Protein AF-A0A7V0TZH0-F1 (afdb_monomer_lite)

Sequence (141 aa):
MLHSNPIIKQTGILLSPDNSRVVLRRFSPHPEKRITSIINRVHTLPEDKVKINLDLLLSRFSERHLDLEKKLLDIFESIQVHYDTDYELSISRKLLIGAYFSNEYAFESAALFNPSIVPHPDQSNLPPDSLRFIMSLRAIG

pLDDT: mean 88.51, std 10.44, range [42.47, 98.0]

Radius of gyration: 24.55 Å; chains: 1; bounding box: 66×35×60 Å

Structure (mmCIF, N/CA/C/O backbone):
data_AF-A0A7V0TZH0-F1
#
_entry.id   AF-A0A7V0TZH0-F1
#
loop_
_atom_site.group_PDB
_atom_site.id
_atom_site.type_symbol
_atom_site.label_atom_id
_atom_site.label_alt_id
_atom_site.label_comp_id
_atom_site.label_asym_id
_atom_site.label_entity_id
_atom_site.label_seq_id
_atom_site.pdbx_PDB_ins_code
_atom_site.Cartn_x
_atom_site.Cartn_y
_atom_site.Cartn_z
_atom_site.occupancy
_atom_site.B_iso_or_equiv
_atom_site.auth_seq_id
_atom_site.auth_comp_id
_atom_site.auth_asym_id
_atom_site.auth_atom_id
_atom_site.pdbx_PDB_model_num
ATOM 1 N N . MET A 1 1 ? -42.440 -22.442 34.759 1.00 42.47 1 MET A N 1
ATOM 2 C CA . MET A 1 1 ? -41.363 -22.619 33.765 1.00 42.47 1 MET A CA 1
ATOM 3 C C . MET A 1 1 ? -40.602 -21.309 33.681 1.00 42.47 1 MET A C 1
ATOM 5 O O . MET A 1 1 ? -41.183 -20.322 33.255 1.00 42.47 1 MET A O 1
ATOM 9 N N . LEU A 1 2 ? -39.374 -21.259 34.196 1.00 44.78 2 LEU A N 1
ATOM 10 C CA . LEU A 1 2 ? -38.528 -20.066 34.120 1.00 44.78 2 LEU A CA 1
ATOM 11 C C . LEU A 1 2 ? -37.897 -20.037 32.726 1.00 44.78 2 LEU A C 1
ATOM 13 O O . LEU A 1 2 ? -37.028 -20.851 32.427 1.00 44.78 2 LEU A O 1
ATOM 17 N N . HIS A 1 3 ? -38.367 -19.143 31.858 1.00 53.56 3 HIS A N 1
ATOM 18 C CA . HIS A 1 3 ? -37.627 -18.797 30.651 1.00 53.56 3 HIS A CA 1
ATOM 19 C C . HIS A 1 3 ? -36.434 -17.945 31.078 1.00 53.56 3 HIS A C 1
ATOM 21 O O . HIS A 1 3 ? -36.575 -16.766 31.394 1.00 53.56 3 HIS A O 1
ATOM 27 N N . SER A 1 4 ? -35.266 -18.573 31.162 1.00 62.75 4 SER A N 1
ATOM 28 C CA . SER A 1 4 ? -34.000 -17.896 31.410 1.00 62.75 4 SER A CA 1
ATOM 29 C C . SER A 1 4 ? -33.735 -16.944 30.244 1.00 62.75 4 SER A C 1
ATOM 31 O O . SER A 1 4 ? -33.380 -17.388 29.152 1.00 62.75 4 SER A O 1
ATOM 33 N N . ASN A 1 5 ? -33.936 -15.640 30.450 1.00 63.09 5 ASN A N 1
ATOM 34 C CA . ASN A 1 5 ? -33.457 -14.643 29.499 1.00 63.09 5 ASN A CA 1
ATOM 35 C C . ASN A 1 5 ? -31.942 -14.833 29.328 1.00 63.09 5 ASN A C 1
ATOM 37 O O . ASN A 1 5 ? -31.241 -14.999 30.332 1.00 63.09 5 ASN A O 1
ATOM 41 N N . PRO A 1 6 ? -31.417 -14.843 28.092 1.00 64.25 6 PRO A N 1
ATOM 42 C CA . PRO A 1 6 ? -29.992 -15.025 27.887 1.00 64.25 6 PRO A CA 1
ATOM 43 C C . PRO A 1 6 ? -29.238 -13.857 28.533 1.00 64.25 6 PRO A C 1
ATOM 45 O O . PRO A 1 6 ? -29.469 -12.696 28.205 1.00 64.25 6 PRO A O 1
ATOM 48 N N . ILE A 1 7 ? -28.328 -14.181 29.456 1.00 83.69 7 ILE A N 1
ATOM 49 C CA . ILE A 1 7 ? -27.467 -13.221 30.174 1.00 83.69 7 ILE A CA 1
ATOM 50 C C . ILE A 1 7 ? -26.509 -12.505 29.198 1.00 83.69 7 ILE A C 1
ATOM 52 O O . ILE A 1 7 ? -25.973 -11.443 29.499 1.00 83.69 7 ILE A O 1
ATOM 56 N N . ILE A 1 8 ? -26.318 -13.066 28.000 1.00 88.31 8 ILE A N 1
ATOM 57 C CA . ILE A 1 8 ? -25.450 -12.542 26.947 1.00 88.31 8 ILE A CA 1
ATOM 58 C C . ILE A 1 8 ? -26.265 -12.405 25.660 1.00 88.31 8 ILE A C 1
ATOM 60 O O . ILE A 1 8 ? -26.860 -13.374 25.189 1.00 88.31 8 ILE A O 1
ATOM 64 N N . LYS A 1 9 ? -26.247 -11.213 25.057 1.00 89.25 9 LYS A N 1
ATOM 65 C CA . LYS A 1 9 ? -26.812 -10.952 23.728 1.00 89.25 9 LYS A CA 1
ATOM 66 C C . LYS A 1 9 ? -25.678 -10.728 22.732 1.00 89.25 9 LYS A C 1
ATOM 68 O O . LYS A 1 9 ? -24.876 -9.814 22.906 1.00 89.25 9 LYS A O 1
ATOM 73 N N . GLN A 1 10 ? -25.625 -11.535 21.674 1.00 89.44 10 GLN A N 1
ATOM 74 C CA . GLN A 1 10 ? -24.676 -11.316 20.584 1.00 89.44 10 GLN A CA 1
ATOM 75 C C . GLN A 1 10 ? -25.022 -10.009 19.857 1.00 89.44 10 GLN A C 1
ATOM 77 O O . GLN A 1 10 ? -26.171 -9.783 19.480 1.00 89.44 10 GLN A O 1
ATOM 82 N N . THR A 1 11 ? -24.029 -9.141 19.664 1.00 91.06 11 THR A N 1
ATOM 83 C CA . THR A 1 11 ? -24.217 -7.830 19.019 1.00 91.06 11 THR A CA 1
ATOM 84 C C . THR A 1 11 ? -24.363 -7.924 17.500 1.00 91.06 11 THR A C 1
ATOM 86 O O . THR A 1 11 ? -24.815 -6.970 16.878 1.00 91.06 11 THR A O 1
ATOM 89 N N . GLY A 1 12 ? -23.959 -9.048 16.896 1.00 93.06 12 GLY A N 1
ATOM 90 C CA . GLY A 1 12 ? -23.871 -9.220 15.442 1.00 93.06 12 GLY A CA 1
ATOM 91 C C . GLY A 1 12 ? -22.670 -8.514 14.803 1.00 93.06 12 GLY A C 1
ATOM 92 O O . GLY A 1 12 ? -22.461 -8.645 13.602 1.00 93.06 12 GLY A O 1
ATOM 93 N N . ILE A 1 13 ? -21.862 -7.795 15.588 1.00 91.06 13 ILE A N 1
ATOM 94 C CA . ILE A 1 13 ? -20.656 -7.127 15.097 1.00 91.06 13 ILE A CA 1
ATOM 95 C C . ILE A 1 13 ? -19.586 -8.188 14.844 1.00 91.06 13 ILE A C 1
ATOM 97 O O . ILE A 1 13 ? -19.171 -8.892 15.766 1.00 91.06 13 ILE A O 1
ATOM 101 N N . LEU A 1 14 ? -19.131 -8.274 13.596 1.00 89.25 14 LEU A N 1
ATOM 102 C CA . LEU A 1 14 ? -17.996 -9.092 13.194 1.00 89.25 14 LEU A CA 1
ATOM 103 C C . LEU A 1 14 ? -16.803 -8.176 12.923 1.00 89.25 14 LEU A C 1
ATOM 105 O O . LEU A 1 14 ? -16.876 -7.291 12.075 1.00 89.25 14 LEU A O 1
ATOM 109 N N . LEU A 1 15 ? -15.711 -8.397 13.650 1.00 88.12 15 LEU A N 1
ATOM 110 C CA . LEU A 1 15 ? -14.427 -7.762 13.373 1.00 88.12 15 LEU A CA 1
ATOM 111 C C . LEU A 1 15 ? -13.592 -8.764 12.584 1.00 88.12 15 LEU A C 1
ATOM 113 O O . LEU A 1 15 ? -13.201 -9.803 13.117 1.00 88.12 15 LEU A O 1
ATOM 117 N N . SER A 1 16 ? -13.380 -8.477 11.305 1.00 87.56 16 SER A N 1
ATOM 118 C CA . SER A 1 16 ? -12.616 -9.321 10.392 1.00 87.56 16 SER A CA 1
ATOM 119 C C . SER A 1 16 ? -11.380 -8.581 9.902 1.00 87.56 16 SER A C 1
ATOM 121 O O . SER A 1 16 ? -11.455 -7.363 9.747 1.00 87.56 16 SER A O 1
ATOM 123 N N . PRO A 1 17 ? -10.295 -9.306 9.595 1.00 84.44 17 PRO A N 1
ATOM 124 C CA . PRO A 1 17 ? -9.130 -8.711 8.969 1.00 84.44 17 PRO A CA 1
ATOM 125 C C . PRO A 1 17 ? -9.491 -7.988 7.671 1.00 84.44 17 PRO A C 1
ATOM 127 O O . PRO A 1 17 ? -10.276 -8.505 6.871 1.00 84.44 17 PRO A O 1
ATOM 130 N N . ASP A 1 18 ? -8.901 -6.820 7.462 1.00 84.69 18 ASP A N 1
ATOM 131 C CA . ASP A 1 18 ? -9.060 -6.009 6.261 1.00 84.69 18 ASP A CA 1
ATOM 132 C C . ASP A 1 18 ? -7.762 -5.984 5.437 1.00 84.69 18 ASP A C 1
ATOM 134 O O . ASP A 1 18 ? -6.859 -5.167 5.647 1.00 84.69 18 ASP A O 1
ATOM 138 N N . ASN A 1 19 ? -7.685 -6.873 4.443 1.00 80.12 19 ASN A N 1
ATOM 139 C CA . ASN A 1 19 ? -6.530 -6.979 3.550 1.00 80.12 19 ASN A CA 1
ATOM 140 C C . ASN A 1 19 ? -6.396 -5.797 2.571 1.00 80.12 19 ASN A C 1
ATOM 142 O O . ASN A 1 19 ? -5.393 -5.715 1.859 1.00 80.12 19 ASN A O 1
ATOM 146 N N . SER A 1 20 ? -7.363 -4.873 2.544 1.00 82.31 20 SER A N 1
ATOM 147 C CA . SER A 1 20 ? -7.258 -3.631 1.778 1.00 82.31 20 SER A CA 1
ATOM 148 C C . SER A 1 20 ? -6.383 -2.589 2.483 1.00 82.31 20 SER A C 1
ATOM 150 O O . SER A 1 20 ? -5.883 -1.670 1.834 1.00 82.31 20 SER A O 1
ATOM 152 N N . ARG A 1 21 ? -6.118 -2.756 3.789 1.00 83.44 21 ARG A N 1
ATOM 153 C CA . ARG A 1 21 ? -5.231 -1.890 4.580 1.00 83.44 21 ARG A CA 1
ATOM 154 C C . ARG A 1 21 ? -3.774 -2.227 4.331 1.00 83.44 21 ARG A C 1
ATOM 156 O O . ARG A 1 21 ? -3.123 -2.969 5.073 1.00 83.44 21 ARG A O 1
ATOM 163 N N . VAL A 1 22 ? -3.265 -1.640 3.262 1.00 87.94 22 VAL A N 1
ATOM 164 C CA . VAL A 1 22 ? -1.919 -1.865 2.755 1.00 87.94 22 VAL A CA 1
ATOM 165 C C . VAL A 1 22 ? -1.038 -0.634 2.903 1.00 87.94 22 VAL A C 1
ATOM 167 O O . VAL A 1 22 ? -1.500 0.504 2.937 1.00 87.94 22 VAL A O 1
ATOM 170 N N . VAL A 1 23 ? 0.268 -0.867 2.945 1.00 88.81 23 VAL A N 1
ATOM 171 C CA . VAL A 1 23 ? 1.279 0.169 2.750 1.00 88.81 23 VAL A CA 1
ATOM 172 C C . VAL A 1 23 ? 2.220 -0.209 1.636 1.00 88.81 23 VAL A C 1
ATOM 174 O O . VAL A 1 23 ? 2.634 -1.359 1.504 1.00 88.81 23 VAL A O 1
ATOM 177 N N . LEU A 1 24 ? 2.596 0.801 0.866 1.00 91.75 24 LEU A N 1
ATOM 178 C CA . LEU A 1 24 ? 3.694 0.698 -0.069 1.00 91.75 24 LEU A CA 1
ATOM 179 C C . LEU A 1 24 ? 5.011 0.868 0.692 1.00 91.75 24 LEU A C 1
ATOM 181 O O . LEU A 1 24 ? 5.200 1.847 1.416 1.00 91.75 24 LEU A O 1
ATOM 185 N N . ARG A 1 25 ? 5.924 -0.089 0.542 1.00 89.31 25 ARG A N 1
ATOM 186 C CA . ARG A 1 25 ? 7.272 -0.046 1.117 1.00 89.31 25 ARG A CA 1
ATOM 187 C C . ARG A 1 25 ? 8.309 -0.169 0.018 1.00 89.31 25 ARG A C 1
ATOM 189 O O . ARG A 1 25 ? 8.076 -0.840 -0.982 1.00 89.31 25 ARG A O 1
ATOM 196 N N . ARG A 1 26 ? 9.484 0.423 0.234 1.00 90.44 26 ARG A N 1
ATOM 197 C CA . ARG A 1 26 ? 10.629 0.216 -0.653 1.00 90.44 26 ARG A CA 1
ATOM 198 C C . ARG A 1 26 ? 11.037 -1.257 -0.642 1.00 90.44 26 ARG A C 1
ATOM 200 O O . ARG A 1 26 ? 11.193 -1.869 0.414 1.00 90.44 26 ARG A O 1
ATOM 207 N N . PHE A 1 27 ? 11.251 -1.792 -1.832 1.00 90.94 27 PHE A N 1
ATOM 208 C CA . PHE A 1 27 ? 11.852 -3.086 -2.079 1.00 90.94 27 PHE A CA 1
ATOM 209 C C . PHE A 1 27 ? 13.258 -2.881 -2.640 1.00 90.94 27 PHE A C 1
ATOM 211 O O . PHE A 1 27 ? 13.434 -2.238 -3.671 1.00 90.94 27 PHE A O 1
ATOM 218 N N . SER A 1 28 ? 14.259 -3.447 -1.967 1.00 88.12 28 SER A N 1
ATOM 219 C CA . SER A 1 28 ? 15.661 -3.392 -2.393 1.00 88.12 28 SER A CA 1
ATOM 220 C C . SER A 1 28 ? 16.150 -4.807 -2.727 1.00 88.12 28 SER A C 1
ATOM 222 O O . SER A 1 28 ? 16.592 -5.532 -1.828 1.00 88.12 28 SER A O 1
ATOM 224 N N . PRO A 1 29 ? 16.047 -5.238 -4.000 1.00 86.50 29 PRO A N 1
ATOM 225 C CA . PRO A 1 29 ? 16.490 -6.559 -4.418 1.00 86.50 29 PRO A CA 1
ATOM 226 C C . PRO A 1 29 ? 17.982 -6.762 -4.142 1.00 86.50 29 PRO A C 1
ATOM 228 O O . PRO A 1 29 ? 18.798 -5.898 -4.446 1.00 86.50 29 PRO A O 1
ATOM 231 N N . HIS A 1 30 ? 18.336 -7.945 -3.641 1.00 84.56 30 HIS A N 1
ATOM 232 C CA . HIS A 1 30 ? 19.722 -8.400 -3.537 1.00 84.56 30 HIS A CA 1
ATOM 233 C C . HIS A 1 30 ? 20.004 -9.549 -4.521 1.00 84.56 30 HIS A C 1
ATOM 235 O O . HIS A 1 30 ? 19.090 -10.329 -4.829 1.00 84.56 30 HIS A O 1
ATOM 241 N N . PRO A 1 31 ? 21.252 -9.679 -5.018 1.00 86.94 31 PRO A N 1
ATOM 242 C CA . PRO A 1 31 ? 22.393 -8.757 -4.837 1.00 86.94 31 PRO A CA 1
ATOM 243 C C . PRO A 1 31 ? 22.237 -7.455 -5.653 1.00 86.94 31 PRO A C 1
ATOM 245 O O . PRO A 1 31 ? 21.422 -7.425 -6.570 1.00 86.94 31 PRO A O 1
ATOM 248 N N . GLU A 1 32 ? 23.038 -6.411 -5.390 1.00 83.50 32 GLU A N 1
ATOM 249 C CA . GLU A 1 32 ? 22.918 -5.088 -6.053 1.00 83.50 32 GLU A CA 1
ATOM 250 C C . GLU A 1 32 ? 22.887 -5.146 -7.588 1.00 83.50 32 GLU A C 1
ATOM 252 O O . GLU A 1 32 ? 22.127 -4.417 -8.217 1.00 83.50 32 GLU A O 1
ATOM 257 N N . LYS A 1 33 ? 23.611 -6.086 -8.215 1.00 86.88 33 LYS A N 1
ATOM 258 C CA . LYS A 1 33 ? 23.556 -6.322 -9.676 1.00 86.88 33 LYS A CA 1
ATOM 259 C C . LYS A 1 33 ? 22.127 -6.529 -10.204 1.00 86.88 33 LYS A C 1
ATOM 261 O O . LYS A 1 33 ? 21.842 -6.259 -11.371 1.00 86.88 33 LYS A O 1
ATOM 266 N N . ARG A 1 34 ? 21.217 -7.019 -9.357 1.00 89.44 34 ARG A N 1
ATOM 267 C CA . ARG A 1 34 ? 19.800 -7.211 -9.679 1.00 89.44 34 AR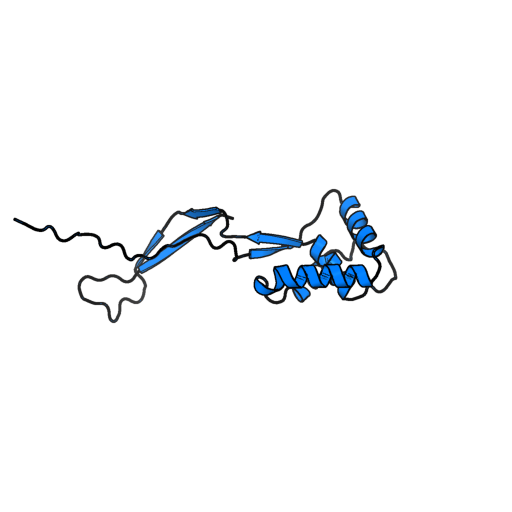G A CA 1
ATOM 268 C C . ARG A 1 34 ? 19.058 -5.883 -9.834 1.00 89.44 34 ARG A C 1
ATOM 270 O O . ARG A 1 34 ? 18.168 -5.816 -10.675 1.00 89.44 34 ARG A O 1
ATOM 277 N N . ILE A 1 35 ? 19.444 -4.848 -9.087 1.00 88.75 35 ILE A N 1
ATOM 278 C CA . ILE A 1 35 ? 18.887 -3.491 -9.190 1.00 88.75 35 ILE A CA 1
ATOM 279 C C . ILE A 1 35 ? 19.135 -2.959 -10.604 1.00 88.75 35 ILE A C 1
ATOM 281 O O . ILE A 1 35 ? 18.186 -2.706 -11.346 1.00 88.75 35 ILE A O 1
ATOM 285 N N . THR A 1 36 ? 20.399 -2.916 -11.031 1.00 87.44 36 THR A N 1
ATOM 286 C CA . THR A 1 36 ? 20.785 -2.450 -12.372 1.00 87.44 36 THR A CA 1
ATOM 287 C C . THR A 1 36 ? 20.131 -3.279 -13.480 1.00 87.44 36 THR A C 1
ATOM 289 O O . THR A 1 36 ? 19.653 -2.729 -14.468 1.00 87.44 36 THR A O 1
ATOM 292 N N . SER A 1 37 ? 20.036 -4.605 -13.316 1.00 90.06 37 SER A N 1
ATOM 293 C CA . SER A 1 37 ? 19.374 -5.476 -14.299 1.00 90.06 37 SER A CA 1
ATOM 294 C C . SER A 1 37 ? 17.887 -5.150 -14.479 1.00 90.06 37 SER A C 1
ATOM 296 O O . SER A 1 37 ? 17.408 -5.108 -15.612 1.00 90.06 37 SER A O 1
ATOM 298 N N . ILE A 1 38 ? 17.156 -4.897 -13.388 1.00 91.62 38 ILE A N 1
ATOM 299 C CA . ILE A 1 38 ? 15.741 -4.509 -13.447 1.00 91.62 38 ILE A CA 1
ATOM 300 C C . ILE A 1 38 ? 15.598 -3.163 -14.153 1.00 91.62 38 ILE A C 1
ATOM 302 O O . ILE A 1 38 ? 14.798 -3.053 -15.082 1.00 91.62 38 ILE A O 1
ATOM 306 N N . ILE A 1 39 ? 16.406 -2.173 -13.769 1.00 89.25 39 ILE A N 1
ATOM 307 C CA . ILE A 1 39 ? 16.358 -0.842 -14.379 1.00 89.25 39 ILE A CA 1
ATOM 308 C C . ILE A 1 39 ? 16.627 -0.932 -15.884 1.00 89.25 39 ILE A C 1
ATOM 310 O O . ILE A 1 39 ? 15.831 -0.422 -16.668 1.00 89.25 39 ILE A O 1
ATOM 314 N N . ASN A 1 40 ? 17.665 -1.661 -16.303 1.00 89.19 40 ASN A N 1
ATOM 315 C CA . ASN A 1 40 ? 17.993 -1.841 -17.720 1.00 89.19 40 ASN A CA 1
ATOM 316 C C . ASN A 1 40 ? 16.857 -2.507 -18.504 1.00 89.19 40 ASN A C 1
ATOM 318 O O . ASN A 1 40 ? 16.577 -2.114 -19.632 1.00 89.19 40 ASN A O 1
ATOM 322 N N . ARG A 1 41 ? 16.164 -3.487 -17.913 1.00 92.19 41 ARG A N 1
ATOM 323 C CA . ARG A 1 41 ? 15.007 -4.131 -18.555 1.00 92.19 41 ARG A CA 1
ATOM 324 C C . ARG A 1 41 ? 13.841 -3.174 -18.731 1.00 92.19 41 ARG A C 1
ATOM 326 O O . ARG A 1 41 ? 13.182 -3.228 -19.760 1.00 92.19 41 ARG A O 1
ATOM 333 N N . VAL A 1 42 ? 13.578 -2.314 -17.748 1.00 92.56 42 VAL A N 1
ATOM 334 C CA . VAL A 1 42 ? 12.551 -1.279 -17.895 1.00 92.56 42 VAL A CA 1
ATOM 335 C C . VAL A 1 42 ? 13.005 -0.233 -18.906 1.00 92.56 42 VAL A C 1
ATOM 337 O O . VAL A 1 42 ? 12.189 0.214 -19.697 1.00 92.56 42 VAL A O 1
ATOM 340 N N . HIS A 1 43 ? 14.291 0.119 -18.944 1.00 88.50 43 HIS A N 1
ATOM 341 C CA . HIS A 1 43 ? 14.872 1.064 -19.900 1.00 88.50 43 HIS A CA 1
ATOM 342 C C . HIS A 1 43 ? 14.767 0.582 -21.357 1.00 88.50 43 HIS A C 1
ATOM 344 O O . HIS A 1 43 ? 14.477 1.376 -22.244 1.00 88.50 43 HIS A O 1
ATOM 350 N N . THR A 1 44 ? 14.913 -0.718 -21.621 1.00 91.69 44 THR A N 1
ATOM 351 C CA . THR A 1 44 ? 14.792 -1.262 -22.985 1.00 91.69 44 THR A CA 1
ATOM 352 C C . THR A 1 44 ? 13.350 -1.418 -23.472 1.00 91.69 44 THR A C 1
ATOM 354 O O . THR A 1 44 ? 13.137 -1.736 -24.643 1.00 91.69 44 THR A O 1
ATOM 357 N N . LEU A 1 45 ? 12.345 -1.183 -22.618 1.00 94.94 45 LEU A N 1
ATOM 358 C CA . LEU A 1 45 ? 10.949 -1.203 -23.051 1.00 94.94 45 LEU A CA 1
ATOM 359 C C . LEU A 1 45 ? 10.649 -0.023 -23.987 1.00 94.94 45 LEU A C 1
ATOM 361 O O . LEU A 1 45 ? 11.001 1.115 -23.662 1.00 94.94 45 LEU A O 1
ATOM 365 N N . PRO A 1 46 ? 9.923 -0.259 -25.093 1.00 95.69 46 PRO A N 1
ATOM 366 C CA . PRO A 1 46 ? 9.296 0.805 -25.868 1.00 95.69 46 PRO A CA 1
ATOM 367 C C . PRO A 1 46 ? 8.382 1.685 -25.003 1.00 95.69 46 PRO A C 1
ATOM 369 O O . PRO A 1 46 ? 7.774 1.216 -24.037 1.00 95.69 46 PRO A O 1
ATOM 372 N N . GLU A 1 47 ? 8.280 2.972 -25.332 1.00 94.38 47 GLU A N 1
ATOM 373 C CA . GLU A 1 47 ? 7.558 3.945 -24.500 1.00 94.38 47 GLU A CA 1
ATOM 374 C C . GLU A 1 47 ? 6.048 3.662 -24.409 1.00 94.38 47 GLU A C 1
ATOM 376 O O . GLU A 1 47 ? 5.439 3.863 -23.360 1.00 94.38 47 GLU A O 1
ATOM 381 N N . ASP A 1 48 ? 5.439 3.126 -25.469 1.00 96.94 48 ASP A N 1
ATOM 382 C CA . ASP A 1 48 ? 4.051 2.647 -25.460 1.00 96.94 48 ASP A CA 1
ATOM 383 C C . ASP A 1 48 ? 3.855 1.518 -24.438 1.00 96.94 48 ASP A C 1
ATOM 385 O O . ASP A 1 48 ? 2.881 1.516 -23.685 1.00 96.94 48 ASP A O 1
ATOM 389 N N . LYS A 1 49 ? 4.819 0.593 -24.338 1.00 97.81 49 LYS A N 1
ATOM 390 C CA . LYS A 1 49 ? 4.785 -0.494 -23.353 1.00 97.81 49 LYS A CA 1
ATOM 391 C C . LYS A 1 49 ? 4.964 0.015 -21.933 1.00 97.81 49 LYS A C 1
ATOM 393 O O . LYS A 1 49 ? 4.330 -0.528 -21.032 1.00 97.81 49 LYS A O 1
ATOM 398 N N . VAL A 1 50 ? 5.786 1.038 -21.714 1.00 97.62 50 VAL A N 1
ATOM 399 C CA . VAL A 1 50 ? 5.910 1.668 -20.391 1.00 97.62 50 VAL A CA 1
ATOM 400 C C . VAL A 1 50 ? 4.569 2.241 -19.945 1.00 97.62 50 VAL A C 1
ATOM 402 O O . VAL A 1 50 ? 4.124 1.930 -18.843 1.00 97.62 50 VAL A O 1
ATOM 405 N N . LYS A 1 51 ? 3.895 3.003 -20.815 1.00 97.31 51 LYS A N 1
ATOM 406 C CA . LYS A 1 51 ? 2.588 3.603 -20.510 1.00 97.31 51 LYS A CA 1
ATOM 407 C C . LYS A 1 51 ? 1.524 2.547 -20.227 1.00 97.31 51 LYS A C 1
ATOM 409 O O . LYS A 1 51 ? 0.904 2.598 -19.177 1.00 97.31 51 LYS A O 1
ATOM 414 N N . ILE A 1 52 ? 1.409 1.522 -21.075 1.00 98.00 52 ILE A N 1
ATOM 415 C CA . ILE A 1 52 ? 0.447 0.423 -20.872 1.00 98.00 52 ILE A CA 1
ATOM 416 C C . ILE A 1 52 ? 0.668 -0.284 -19.526 1.00 98.00 52 ILE A C 1
ATOM 418 O O . ILE A 1 52 ? -0.291 -0.575 -18.812 1.00 98.00 52 ILE A O 1
ATOM 422 N N . ASN A 1 53 ? 1.923 -0.579 -19.168 1.00 97.75 53 ASN A N 1
ATOM 423 C CA . ASN A 1 53 ? 2.221 -1.233 -17.893 1.00 97.75 53 ASN A CA 1
ATOM 424 C C . ASN A 1 53 ? 1.942 -0.316 -16.698 1.00 97.75 53 ASN A C 1
ATOM 426 O O . ASN A 1 53 ? 1.443 -0.791 -15.678 1.00 97.75 53 ASN A O 1
ATOM 430 N N . LEU A 1 54 ? 2.244 0.978 -16.821 1.00 97.88 54 LEU A N 1
ATOM 431 C CA . LEU A 1 54 ? 1.945 1.959 -15.786 1.00 97.88 54 LEU A CA 1
ATOM 432 C C . LEU A 1 54 ? 0.435 2.123 -15.588 1.00 97.88 54 LEU A C 1
ATOM 434 O O . LEU A 1 54 ? -0.023 2.045 -14.455 1.00 97.88 54 LEU A O 1
ATOM 438 N N . ASP A 1 55 ? -0.342 2.266 -16.660 1.00 97.69 55 ASP A N 1
ATOM 439 C CA . ASP A 1 55 ? -1.802 2.397 -16.588 1.00 97.69 55 ASP A CA 1
ATOM 440 C C . ASP A 1 55 ? -2.429 1.163 -15.927 1.00 97.69 55 ASP A C 1
ATOM 442 O O . ASP A 1 55 ? -3.273 1.274 -15.034 1.00 97.69 55 ASP A O 1
ATOM 446 N N . LEU A 1 56 ? -1.961 -0.036 -16.301 1.00 97.56 56 LEU A N 1
ATOM 447 C CA . LEU A 1 56 ? -2.397 -1.279 -15.669 1.00 97.56 56 LEU A CA 1
ATOM 448 C C . LEU A 1 56 ? -2.056 -1.303 -14.174 1.00 97.56 56 LEU A C 1
ATOM 450 O O . LEU A 1 56 ? -2.864 -1.763 -13.367 1.00 97.56 56 LEU A O 1
ATOM 454 N N . LEU A 1 57 ? -0.881 -0.809 -13.793 1.00 96.44 57 LEU A N 1
ATOM 455 C CA . LEU A 1 57 ? -0.480 -0.712 -12.398 1.00 96.44 57 LEU A CA 1
ATOM 456 C C . LEU A 1 57 ? -1.369 0.275 -11.631 1.00 96.44 57 LEU A C 1
ATOM 458 O O . LEU A 1 57 ? -1.973 -0.101 -10.630 1.00 96.44 57 LEU A O 1
ATOM 462 N N . LEU A 1 58 ? -1.527 1.503 -12.119 1.00 96.44 58 LEU A N 1
ATOM 463 C CA . LEU A 1 58 ? -2.352 2.516 -11.458 1.00 96.44 58 LEU A CA 1
ATOM 464 C C . LEU A 1 58 ? -3.806 2.046 -11.321 1.00 96.44 58 LEU A C 1
ATOM 466 O O . LEU A 1 58 ? -4.383 2.151 -10.240 1.00 96.44 58 LEU A O 1
ATOM 470 N N . SER A 1 59 ? -4.366 1.397 -12.348 1.00 95.81 59 SER A N 1
ATOM 471 C CA . SER A 1 59 ? -5.731 0.850 -12.283 1.00 95.81 59 SER A CA 1
ATOM 472 C C . SER A 1 59 ? -5.937 -0.190 -11.170 1.00 95.81 59 SER A C 1
ATOM 474 O O . SER A 1 59 ? -7.047 -0.341 -10.672 1.00 95.81 59 SER A O 1
ATOM 476 N N . ARG A 1 60 ? -4.881 -0.907 -10.757 1.00 92.62 60 ARG A N 1
ATOM 477 C CA . ARG A 1 60 ? -4.948 -1.971 -9.738 1.00 92.62 60 ARG A CA 1
ATOM 478 C C . ARG A 1 60 ? -4.643 -1.502 -8.317 1.00 92.62 60 ARG A C 1
ATOM 480 O O . ARG A 1 60 ? -5.017 -2.180 -7.356 1.00 92.62 60 ARG A O 1
ATOM 487 N N . PHE A 1 61 ? -3.906 -0.405 -8.169 1.00 92.62 61 PHE A N 1
ATOM 488 C CA . PHE A 1 61 ? -3.316 -0.023 -6.884 1.00 92.62 61 PHE A CA 1
ATOM 489 C C . PHE A 1 61 ? -3.741 1.370 -6.401 1.00 92.62 61 PHE A C 1
ATOM 491 O O . PHE A 1 61 ? -3.744 1.594 -5.192 1.00 92.62 61 PHE A O 1
ATOM 498 N N . SER A 1 62 ? -4.166 2.285 -7.278 1.00 92.25 62 SER A N 1
ATOM 499 C CA . SER A 1 62 ? -4.474 3.669 -6.882 1.00 92.25 62 SER A CA 1
ATOM 500 C C . SER A 1 62 ? -5.627 3.795 -5.881 1.00 92.25 62 SER A C 1
ATOM 502 O O . SER A 1 62 ? -5.605 4.698 -5.054 1.00 92.25 62 SER A O 1
ATOM 504 N N . GLU A 1 63 ? -6.603 2.882 -5.893 1.00 91.50 63 GLU A N 1
ATOM 505 C CA . GLU A 1 63 ? -7.727 2.910 -4.940 1.00 91.50 63 GLU A CA 1
ATOM 506 C C . GLU A 1 63 ? -7.271 2.721 -3.481 1.00 91.50 63 GLU A C 1
ATOM 508 O O . GLU A 1 63 ? -7.836 3.312 -2.565 1.00 91.50 63 GLU A O 1
ATOM 513 N N . ARG A 1 64 ? -6.218 1.922 -3.261 1.00 88.19 64 ARG A N 1
ATOM 514 C CA . ARG A 1 64 ? -5.736 1.540 -1.922 1.00 88.19 64 ARG A CA 1
ATOM 515 C C . ARG A 1 64 ? -4.585 2.410 -1.417 1.00 88.19 64 ARG A C 1
ATOM 517 O O . ARG A 1 64 ? -4.253 2.367 -0.235 1.00 88.19 64 ARG A O 1
ATOM 524 N N . HIS A 1 65 ? -3.975 3.211 -2.290 1.00 90.06 65 HIS A N 1
ATOM 525 C CA . HIS A 1 65 ? -2.816 4.039 -1.959 1.00 90.06 65 HIS A CA 1
ATOM 526 C C . HIS A 1 65 ? -3.076 5.505 -2.275 1.00 90.06 65 HIS A C 1
ATOM 528 O O . HIS A 1 65 ? -3.017 5.922 -3.430 1.00 90.06 65 HIS A O 1
ATOM 534 N N . LEU A 1 66 ? -3.233 6.315 -1.227 1.00 87.19 66 LEU A N 1
ATOM 535 C CA . LEU A 1 66 ? -3.184 7.769 -1.368 1.00 87.19 66 LEU A CA 1
ATOM 536 C C . LEU A 1 66 ? -1.828 8.193 -1.956 1.00 87.19 66 LEU A C 1
ATOM 538 O O . LEU A 1 66 ? -0.785 7.717 -1.488 1.00 87.19 66 LEU A O 1
ATOM 542 N N . ASP A 1 67 ? -1.859 9.075 -2.955 1.00 92.25 67 ASP A N 1
ATOM 543 C CA . ASP A 1 67 ? -0.692 9.635 -3.649 1.00 92.25 67 ASP A CA 1
ATOM 544 C C . ASP A 1 67 ? 0.283 8.575 -4.200 1.00 92.25 67 ASP A C 1
ATOM 546 O O . ASP A 1 67 ? 1.503 8.722 -4.089 1.00 92.25 67 ASP A O 1
ATOM 550 N N . LEU A 1 68 ? -0.243 7.484 -4.776 1.0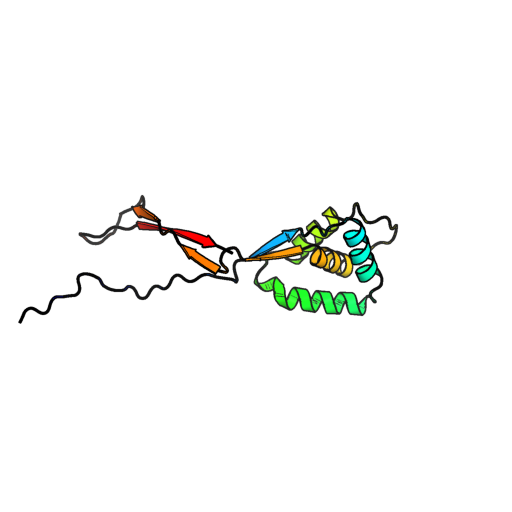0 95.44 68 LEU A N 1
ATOM 551 C CA . LEU A 1 68 ? 0.567 6.371 -5.288 1.00 95.44 68 LEU A CA 1
ATOM 552 C C . LEU A 1 68 ? 1.701 6.842 -6.208 1.00 95.44 68 LEU A C 1
ATOM 554 O O . LEU A 1 68 ? 2.854 6.495 -5.972 1.00 95.44 68 LEU A O 1
ATOM 558 N N . GLU A 1 69 ? 1.399 7.662 -7.215 1.00 97.12 69 GLU A N 1
ATOM 559 C CA . GLU A 1 69 ? 2.405 8.156 -8.163 1.00 97.12 69 GLU A CA 1
ATOM 560 C C . GLU A 1 69 ? 3.542 8.911 -7.469 1.00 97.12 69 GLU A C 1
ATOM 562 O O . GLU A 1 69 ? 4.712 8.643 -7.735 1.00 97.12 69 GLU A O 1
ATOM 567 N N . LYS A 1 70 ? 3.218 9.788 -6.513 1.00 96.44 70 LYS A N 1
ATOM 568 C CA . LYS A 1 70 ? 4.226 10.515 -5.735 1.00 96.44 70 LYS A CA 1
ATOM 569 C C . LYS A 1 70 ? 5.142 9.551 -4.981 1.00 96.44 70 LYS A C 1
ATOM 571 O O . LYS A 1 70 ? 6.356 9.658 -5.088 1.00 96.44 70 LYS A O 1
ATOM 576 N N . LYS A 1 71 ? 4.572 8.557 -4.294 1.00 95.81 71 LYS A N 1
ATOM 577 C CA . LYS A 1 71 ? 5.358 7.539 -3.574 1.00 95.81 71 LYS A CA 1
ATOM 578 C C . LYS A 1 71 ? 6.263 6.737 -4.511 1.00 95.81 71 LYS A C 1
ATOM 580 O O . LYS A 1 71 ? 7.381 6.398 -4.137 1.00 95.81 71 LYS A O 1
ATOM 585 N N . LEU A 1 72 ? 5.792 6.416 -5.716 1.00 96.94 72 LEU A N 1
ATOM 586 C CA . LEU A 1 72 ? 6.596 5.720 -6.722 1.00 96.94 72 LEU A CA 1
ATOM 587 C C . LEU A 1 72 ? 7.768 6.581 -7.210 1.00 96.94 72 LEU A C 1
ATOM 589 O O . LEU A 1 72 ? 8.866 6.052 -7.387 1.00 96.94 72 LEU A O 1
ATOM 593 N N . LEU A 1 73 ? 7.567 7.891 -7.380 1.00 95.94 73 LEU A N 1
ATOM 594 C CA . LEU A 1 73 ? 8.652 8.825 -7.699 1.00 95.94 73 LEU A CA 1
ATOM 595 C C . LEU A 1 73 ? 9.668 8.922 -6.566 1.00 95.94 73 LEU A C 1
ATOM 597 O O . LEU A 1 73 ? 10.856 8.763 -6.830 1.00 95.94 73 LEU A O 1
ATOM 601 N N . ASP A 1 74 ? 9.215 9.072 -5.321 1.00 94.94 74 ASP A N 1
ATOM 602 C CA . ASP A 1 74 ? 10.103 9.120 -4.154 1.00 94.94 74 ASP A CA 1
ATOM 603 C C . ASP A 1 74 ? 10.978 7.848 -4.080 1.00 94.94 74 ASP A C 1
ATOM 605 O O . ASP A 1 74 ? 12.183 7.900 -3.814 1.00 94.94 74 ASP A O 1
ATOM 609 N N . ILE A 1 75 ? 10.395 6.676 -4.375 1.00 94.44 75 ILE A N 1
ATOM 610 C CA . ILE A 1 75 ? 11.136 5.410 -4.455 1.00 94.44 75 ILE A CA 1
ATOM 611 C C . ILE A 1 75 ? 12.158 5.443 -5.598 1.00 94.44 75 ILE A C 1
ATOM 613 O O . ILE A 1 75 ? 13.308 5.059 -5.371 1.00 94.44 75 ILE A O 1
ATOM 617 N N . PHE A 1 76 ? 11.778 5.902 -6.793 1.00 93.25 76 PHE A N 1
ATOM 618 C CA . PHE A 1 76 ? 12.691 6.041 -7.932 1.00 93.25 76 PHE A CA 1
ATOM 619 C C . PHE A 1 76 ? 13.883 6.956 -7.610 1.00 93.25 76 PHE A C 1
ATOM 621 O O . PHE A 1 76 ? 15.032 6.566 -7.817 1.00 93.25 76 PHE A O 1
ATOM 628 N N . GLU A 1 77 ? 13.636 8.139 -7.051 1.00 91.44 77 GLU A N 1
ATOM 629 C CA . GLU A 1 77 ? 14.688 9.093 -6.677 1.00 91.44 77 GLU A CA 1
ATOM 630 C C . GLU A 1 77 ? 15.663 8.465 -5.675 1.00 91.44 77 GLU A C 1
ATOM 632 O O . GLU A 1 77 ? 16.883 8.581 -5.798 1.00 91.44 77 GLU A O 1
ATOM 637 N N . SER A 1 78 ? 15.135 7.677 -4.739 1.00 89.56 78 SER A N 1
ATOM 638 C CA . SER A 1 78 ? 15.930 6.998 -3.717 1.00 89.56 78 SER A CA 1
ATOM 639 C C . SER A 1 78 ? 16.820 5.849 -4.233 1.00 89.56 78 SER A C 1
ATOM 641 O O . SER A 1 78 ? 17.657 5.342 -3.475 1.00 89.56 78 SER A O 1
ATOM 643 N N . ILE A 1 79 ? 16.640 5.404 -5.484 1.00 86.62 79 ILE A N 1
ATOM 644 C CA . ILE A 1 79 ? 17.486 4.399 -6.158 1.00 86.62 79 ILE A CA 1
ATOM 645 C C . ILE A 1 79 ? 18.276 4.982 -7.335 1.00 86.62 79 ILE A C 1
ATOM 647 O O . ILE A 1 79 ? 19.074 4.260 -7.933 1.00 86.62 79 ILE A O 1
ATOM 651 N N . GLN A 1 80 ? 18.083 6.262 -7.666 1.00 81.12 80 GLN A N 1
ATOM 652 C CA . GLN A 1 80 ? 18.735 6.916 -8.801 1.00 81.12 80 GLN A CA 1
ATOM 653 C C . GLN A 1 80 ? 20.268 6.895 -8.685 1.00 81.12 80 GLN A C 1
ATOM 655 O O . GLN A 1 80 ? 20.957 6.902 -9.694 1.00 81.12 80 GLN A O 1
ATOM 660 N N . VAL A 1 81 ? 20.820 6.767 -7.474 1.00 79.12 81 VAL A N 1
ATOM 661 C CA . VAL A 1 81 ? 22.266 6.574 -7.257 1.00 79.12 81 VAL A CA 1
ATOM 662 C C . VAL A 1 81 ? 22.833 5.319 -7.942 1.00 79.12 81 VAL A C 1
ATOM 664 O O . VAL A 1 81 ? 24.023 5.256 -8.218 1.00 79.12 81 VAL A O 1
ATOM 667 N N . HIS A 1 82 ? 22.001 4.319 -8.247 1.00 73.00 82 HIS A N 1
ATOM 668 C CA . HIS A 1 82 ? 22.410 3.114 -8.981 1.00 73.00 82 HIS A CA 1
ATOM 669 C C . HIS A 1 82 ? 22.291 3.271 -10.508 1.00 73.00 82 HIS A C 1
ATOM 671 O O . HIS A 1 82 ? 22.381 2.280 -11.240 1.00 73.00 82 HIS A O 1
ATOM 677 N N . TYR A 1 83 ? 22.021 4.489 -10.980 1.00 71.44 83 TYR A N 1
ATOM 678 C CA . TYR A 1 83 ? 21.714 4.815 -12.363 1.00 71.44 83 TYR A CA 1
ATOM 679 C C . TYR A 1 83 ? 22.743 5.804 -12.932 1.00 71.44 83 TYR A C 1
ATOM 681 O O . TYR A 1 83 ? 22.634 7.009 -12.731 1.00 71.44 83 TYR A O 1
ATOM 689 N N . ASP A 1 84 ? 23.718 5.282 -13.679 1.00 65.12 84 ASP A N 1
ATOM 690 C CA . ASP A 1 84 ? 24.794 6.047 -14.337 1.00 65.12 84 ASP A CA 1
ATOM 691 C C . ASP A 1 84 ? 24.453 6.374 -15.805 1.00 65.12 84 ASP A C 1
ATOM 693 O O . ASP A 1 84 ? 25.175 5.985 -16.723 1.00 65.12 84 ASP A O 1
ATOM 697 N N . THR A 1 85 ? 23.325 7.034 -16.089 1.00 63.25 85 THR A N 1
ATOM 698 C CA . THR A 1 85 ? 23.053 7.461 -17.477 1.00 63.25 85 THR A CA 1
ATOM 699 C C . THR A 1 85 ? 22.654 8.925 -17.566 1.00 63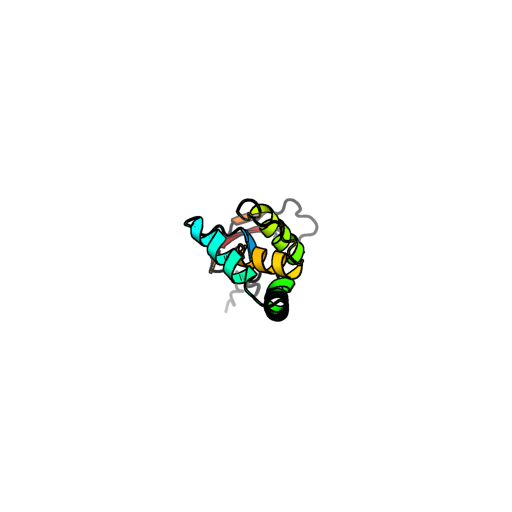.25 85 THR A C 1
ATOM 701 O O . THR A 1 85 ? 21.721 9.342 -16.882 1.00 63.25 85 THR A O 1
ATOM 704 N N . ASP A 1 86 ? 23.256 9.637 -18.518 1.00 62.91 86 ASP A N 1
ATOM 705 C CA . ASP A 1 86 ? 22.956 11.032 -18.875 1.00 62.91 86 ASP A CA 1
ATOM 706 C C . ASP A 1 86 ? 21.595 11.228 -19.583 1.00 62.91 86 ASP A C 1
ATOM 708 O O . ASP A 1 86 ? 21.273 12.326 -20.033 1.00 62.91 86 ASP A O 1
ATOM 712 N N . TYR A 1 87 ? 20.778 10.178 -19.721 1.00 67.25 87 TYR A N 1
ATOM 713 C CA . TYR A 1 87 ? 19.486 10.257 -20.401 1.00 67.25 87 TYR A CA 1
ATOM 714 C C . TYR A 1 87 ? 18.360 10.667 -19.449 1.00 67.25 87 TYR A C 1
ATOM 716 O O . TYR A 1 87 ? 18.073 9.982 -18.463 1.00 67.25 87 TYR A O 1
ATOM 724 N N . GLU A 1 88 ? 17.648 11.740 -19.801 1.00 79.88 88 GLU A N 1
ATOM 725 C CA . GLU A 1 88 ? 16.413 12.124 -19.122 1.00 79.88 88 GLU A CA 1
ATOM 726 C C . GLU A 1 88 ? 15.310 11.083 -19.365 1.00 79.88 88 GLU A C 1
ATOM 728 O O . GLU A 1 88 ? 14.834 10.878 -20.482 1.00 79.88 88 GLU A O 1
ATOM 733 N N . LEU A 1 89 ? 14.888 10.409 -18.294 1.00 88.50 89 LEU A N 1
ATOM 734 C CA . LEU A 1 89 ? 13.779 9.459 -18.334 1.00 88.50 89 LEU A CA 1
ATOM 735 C C . LEU A 1 89 ? 12.429 10.181 -18.315 1.00 88.50 89 LEU A C 1
ATOM 737 O O . LEU A 1 89 ? 12.230 11.127 -17.547 1.00 88.50 89 LEU A O 1
ATOM 741 N N . SER A 1 90 ? 11.467 9.662 -19.082 1.00 93.69 90 SER A N 1
ATOM 742 C CA . SER A 1 90 ? 10.074 10.106 -19.003 1.00 93.69 90 SER A CA 1
ATOM 743 C C . SER A 1 90 ? 9.492 9.858 -17.609 1.00 93.69 90 SER A C 1
ATOM 745 O O . SER A 1 90 ? 9.880 8.918 -16.907 1.00 93.69 90 SER A O 1
ATOM 747 N N . ILE A 1 91 ? 8.512 10.676 -17.213 1.00 95.00 91 ILE A N 1
ATOM 748 C CA . ILE A 1 91 ? 7.828 10.523 -15.923 1.00 95.00 91 ILE A CA 1
ATOM 749 C C . ILE A 1 91 ? 7.214 9.125 -15.766 1.00 95.00 91 ILE A C 1
ATOM 751 O O . ILE A 1 91 ? 7.396 8.482 -14.736 1.00 95.00 91 ILE A O 1
ATOM 755 N N . SER A 1 92 ? 6.584 8.604 -16.824 1.00 97.06 92 SER A N 1
ATOM 756 C CA . SER A 1 92 ? 5.971 7.276 -16.818 1.00 97.06 92 SER A CA 1
ATOM 757 C C . SER A 1 92 ? 6.997 6.173 -16.569 1.00 97.06 92 SER A C 1
ATOM 759 O O . SER A 1 92 ? 6.720 5.202 -15.867 1.00 97.06 92 SER A O 1
ATOM 761 N N . ARG A 1 93 ? 8.212 6.332 -17.103 1.00 95.56 93 ARG A N 1
ATOM 762 C CA . ARG A 1 93 ? 9.297 5.375 -16.898 1.00 95.56 93 ARG A CA 1
ATOM 763 C C . ARG A 1 93 ? 9.861 5.449 -15.487 1.00 95.56 93 ARG A C 1
ATOM 765 O O . ARG A 1 93 ? 10.087 4.400 -14.894 1.00 95.56 93 ARG A O 1
ATOM 772 N N . LYS A 1 94 ? 10.022 6.652 -14.926 1.00 95.00 94 LYS A N 1
ATOM 773 C CA . LYS A 1 94 ? 10.414 6.838 -13.518 1.00 95.00 94 LYS A CA 1
ATOM 774 C C . LYS A 1 94 ? 9.412 6.168 -12.576 1.00 95.00 94 LYS A C 1
ATOM 776 O O . LYS A 1 94 ? 9.815 5.377 -11.729 1.00 95.00 94 LYS A O 1
ATOM 781 N N . LEU A 1 95 ? 8.116 6.401 -12.794 1.00 96.94 95 LEU A N 1
ATOM 782 C CA . LEU A 1 95 ? 7.029 5.770 -12.038 1.00 96.94 95 LEU A CA 1
ATOM 783 C C . LEU A 1 95 ? 7.063 4.242 -12.137 1.00 96.94 95 LEU A C 1
ATOM 785 O O . LEU A 1 95 ? 7.008 3.552 -11.120 1.00 96.94 95 LEU A O 1
ATOM 789 N N . LEU A 1 96 ? 7.194 3.705 -13.355 1.00 97.19 96 LEU A N 1
ATOM 790 C CA . LEU A 1 96 ? 7.236 2.261 -13.569 1.00 97.19 96 LEU A CA 1
ATOM 791 C C . LEU A 1 96 ? 8.472 1.626 -12.919 1.00 97.19 96 LEU A C 1
ATOM 793 O O . LEU A 1 96 ? 8.357 0.570 -12.303 1.00 97.19 96 LEU A O 1
ATOM 797 N N . ILE A 1 97 ? 9.640 2.271 -13.008 1.00 94.69 97 ILE A N 1
ATOM 798 C CA . ILE A 1 97 ? 10.842 1.830 -12.293 1.00 94.69 97 ILE A CA 1
ATOM 799 C C . ILE A 1 97 ? 10.572 1.838 -10.787 1.00 94.69 97 ILE A C 1
ATOM 801 O O . ILE A 1 97 ? 10.752 0.805 -10.151 1.00 94.69 97 ILE A O 1
ATOM 805 N N . GLY A 1 98 ? 10.086 2.949 -10.224 1.00 95.44 98 GLY A N 1
ATOM 806 C CA . GLY A 1 98 ? 9.736 3.049 -8.805 1.00 95.44 98 GLY A CA 1
ATOM 807 C C . GLY A 1 98 ? 8.818 1.915 -8.344 1.00 95.44 98 GLY A C 1
ATOM 808 O O . GLY A 1 98 ? 9.034 1.330 -7.284 1.00 95.44 98 GLY A O 1
ATOM 809 N N . ALA A 1 99 ? 7.867 1.512 -9.188 1.00 96.44 99 ALA A N 1
ATOM 810 C CA . ALA A 1 99 ? 6.968 0.404 -8.895 1.00 96.44 99 ALA A CA 1
ATOM 811 C C . ALA A 1 99 ? 7.674 -0.953 -8.784 1.00 96.44 99 ALA A C 1
ATOM 813 O O . ALA A 1 99 ? 7.374 -1.717 -7.867 1.00 96.44 99 ALA A O 1
ATOM 814 N N . TYR A 1 100 ? 8.655 -1.244 -9.644 1.00 95.44 100 TYR A N 1
ATOM 815 C CA . TYR A 1 100 ? 9.470 -2.465 -9.541 1.00 95.44 100 TYR A CA 1
ATOM 816 C C . TYR A 1 100 ? 10.329 -2.528 -8.269 1.00 95.44 100 TYR A C 1
ATOM 818 O O . TYR A 1 100 ? 10.752 -3.614 -7.869 1.00 95.44 100 TYR A O 1
ATOM 826 N N . PHE A 1 101 ? 10.578 -1.383 -7.632 1.00 95.38 101 PHE A N 1
ATOM 827 C CA . PHE A 1 101 ? 11.293 -1.259 -6.360 1.00 95.38 101 PHE A CA 1
ATOM 828 C C . PHE A 1 101 ? 10.349 -0.951 -5.196 1.00 95.38 101 PHE A C 1
ATOM 830 O O . PHE A 1 101 ? 10.758 -0.402 -4.172 1.00 95.38 101 PHE A O 1
ATOM 837 N N . SER A 1 102 ? 9.085 -1.345 -5.327 1.00 94.94 102 SER A N 1
ATOM 838 C CA . SER A 1 102 ? 8.077 -1.228 -4.284 1.00 94.94 102 SER A CA 1
ATOM 839 C C . SER A 1 102 ? 7.453 -2.587 -3.969 1.00 94.94 102 SER A C 1
ATOM 841 O O . SER A 1 102 ? 7.364 -3.456 -4.832 1.00 94.94 102 SER A O 1
ATOM 843 N N . ASN A 1 103 ? 7.023 -2.765 -2.724 1.00 92.06 103 ASN A N 1
ATOM 844 C CA . ASN A 1 103 ? 6.214 -3.889 -2.273 1.00 92.06 103 ASN A CA 1
ATOM 845 C C . ASN A 1 103 ? 4.961 -3.353 -1.585 1.00 92.06 103 ASN A C 1
ATOM 847 O O . ASN A 1 103 ? 5.043 -2.451 -0.749 1.00 92.06 103 ASN A O 1
ATOM 851 N N . GLU A 1 104 ? 3.818 -3.953 -1.891 1.00 90.38 104 GLU A N 1
ATOM 852 C CA . GLU A 1 104 ? 2.589 -3.752 -1.135 1.00 90.38 104 GLU A CA 1
ATOM 853 C C . GLU A 1 104 ? 2.559 -4.733 0.045 1.00 90.38 104 GLU A C 1
ATOM 855 O O . GLU A 1 104 ? 2.728 -5.938 -0.139 1.00 90.38 104 GLU A O 1
ATOM 860 N N . TYR A 1 105 ? 2.374 -4.219 1.260 1.00 84.19 105 TYR A N 1
ATOM 861 C CA . TYR A 1 105 ? 2.283 -5.019 2.480 1.00 84.19 105 TYR A CA 1
ATOM 862 C C . TYR A 1 105 ? 0.969 -4.722 3.200 1.00 84.19 105 TYR A C 1
ATOM 864 O O . TYR A 1 105 ? 0.744 -3.587 3.620 1.00 84.19 105 TYR A O 1
ATOM 872 N N . ALA A 1 106 ? 0.111 -5.733 3.344 1.00 82.62 106 ALA A N 1
ATOM 873 C CA . ALA A 1 106 ? -1.117 -5.648 4.128 1.00 82.62 106 ALA A CA 1
ATOM 874 C C . ALA A 1 106 ? -0.788 -5.819 5.615 1.00 82.62 106 ALA A C 1
ATOM 876 O O . ALA A 1 106 ? -0.154 -6.798 5.983 1.00 82.62 106 ALA A O 1
ATOM 877 N N . PHE A 1 107 ? -1.211 -4.889 6.475 1.00 73.19 107 PHE A N 1
ATOM 878 C CA . PHE A 1 107 ? -0.988 -5.007 7.927 1.00 73.19 107 PHE A CA 1
ATOM 879 C C . PHE A 1 107 ? -1.952 -5.979 8.613 1.00 73.19 107 PHE A C 1
ATOM 881 O O . PHE A 1 107 ? -1.664 -6.485 9.695 1.00 73.19 107 PHE A O 1
ATOM 888 N N . GLU A 1 108 ? -3.113 -6.188 8.001 1.00 76.56 108 GLU A N 1
ATOM 889 C CA . GLU A 1 108 ? -4.263 -6.879 8.574 1.00 76.56 108 GLU A CA 1
ATOM 890 C C . GLU A 1 108 ? -4.744 -7.972 7.605 1.00 76.56 108 GLU A C 1
ATOM 892 O O . GLU A 1 108 ? -5.896 -8.007 7.186 1.00 76.56 108 GLU A O 1
ATOM 897 N N . SER A 1 109 ? -3.820 -8.837 7.173 1.00 72.31 109 SER A N 1
ATOM 898 C CA . SER A 1 109 ? -4.075 -9.832 6.120 1.00 72.31 109 SER A CA 1
ATOM 899 C C . SER A 1 109 ? -4.515 -11.192 6.672 1.00 72.31 109 SER A C 1
ATOM 901 O O . SER A 1 109 ? -5.392 -11.837 6.099 1.00 72.31 109 SER A O 1
ATOM 903 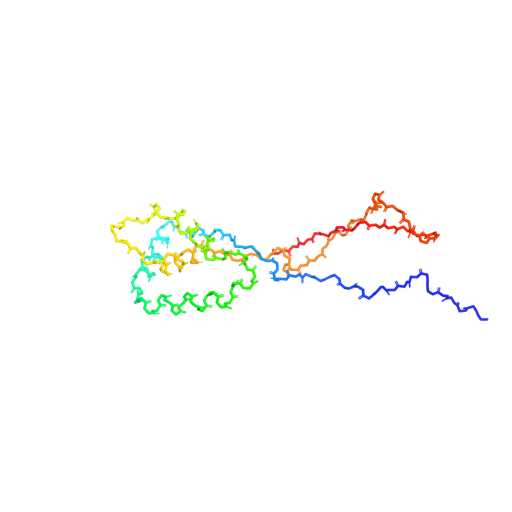N N . ALA A 1 110 ? -3.919 -11.629 7.786 1.00 79.25 110 ALA A N 1
ATOM 904 C CA . ALA A 1 110 ? -4.017 -13.010 8.239 1.00 79.25 110 ALA A CA 1
ATOM 905 C C . ALA A 1 110 ? -5.049 -13.184 9.355 1.00 79.25 110 ALA A C 1
ATOM 907 O O . ALA A 1 110 ? -5.873 -14.093 9.272 1.00 79.25 110 ALA A O 1
ATOM 908 N N . ALA A 1 111 ? -5.017 -12.338 10.395 1.00 82.00 111 ALA A N 1
ATOM 909 C CA . ALA A 1 111 ? -6.017 -12.360 11.464 1.00 82.00 111 ALA A CA 1
ATOM 910 C C . ALA A 1 111 ? -5.924 -11.185 12.462 1.00 82.00 111 ALA A C 1
ATOM 912 O O . ALA A 1 111 ? -4.934 -10.450 12.514 1.00 82.00 111 ALA A O 1
ATOM 913 N N . LEU A 1 112 ? -6.983 -11.043 13.269 1.00 85.81 112 LEU A N 1
ATOM 914 C CA . LEU A 1 112 ? -7.095 -10.136 14.413 1.00 85.81 112 LEU A CA 1
ATOM 915 C C . LEU A 1 112 ? -7.056 -10.944 15.716 1.00 85.81 112 LEU A C 1
ATOM 917 O O . LEU A 1 112 ? -7.839 -11.877 15.888 1.00 85.81 112 LEU A O 1
ATOM 921 N N . PHE A 1 113 ? -6.174 -10.584 16.649 1.00 86.88 113 PHE A N 1
ATOM 922 C CA . PHE A 1 113 ? -5.994 -11.319 17.908 1.00 86.88 113 PHE A CA 1
ATOM 923 C C . PHE A 1 113 ? -5.740 -10.404 19.109 1.00 86.88 113 PHE A C 1
ATOM 925 O O . PHE A 1 113 ? -5.564 -9.198 18.966 1.00 86.88 113 PHE A O 1
ATOM 932 N N . ASN A 1 114 ? -5.643 -11.002 20.301 1.00 90.25 114 ASN A N 1
ATOM 933 C CA . ASN A 1 114 ? -5.277 -10.344 21.562 1.00 90.25 114 ASN A CA 1
ATOM 934 C C . ASN A 1 114 ? -6.153 -9.122 21.902 1.00 90.25 114 ASN A C 1
ATOM 936 O O . ASN A 1 114 ? -5.613 -8.024 22.068 1.00 90.25 114 ASN A O 1
ATOM 940 N N . PRO A 1 115 ? -7.488 -9.288 22.005 1.00 91.62 115 PRO A N 1
ATOM 941 C CA . PRO A 1 115 ? -8.356 -8.197 22.413 1.00 91.62 115 PRO A CA 1
ATOM 942 C C . PRO A 1 115 ? -7.965 -7.695 23.802 1.00 91.62 115 PRO A C 1
ATOM 944 O O . PRO A 1 115 ? -7.825 -8.474 24.743 1.00 91.62 115 PRO A O 1
ATOM 947 N N . SER A 1 116 ? -7.808 -6.383 23.927 1.00 94.88 116 SER A N 1
ATOM 948 C CA . SER A 1 116 ? -7.678 -5.693 25.211 1.00 94.88 116 SER A CA 1
ATOM 949 C C . SER A 1 116 ? -8.790 -4.663 25.325 1.00 94.88 116 SER A C 1
ATOM 951 O O . SER A 1 116 ? -9.135 -4.015 24.337 1.00 94.88 116 SER A O 1
ATOM 953 N N . ILE A 1 117 ? -9.371 -4.524 26.515 1.00 96.19 117 ILE A N 1
ATOM 954 C CA . ILE A 1 117 ? -10.493 -3.617 26.769 1.00 96.19 117 ILE A CA 1
ATOM 955 C C . ILE A 1 117 ? -10.162 -2.749 27.976 1.00 96.19 117 ILE A C 1
ATOM 957 O O . ILE A 1 117 ? -9.689 -3.252 28.993 1.00 96.19 117 ILE A O 1
ATOM 961 N N . VAL A 1 118 ? -10.448 -1.454 27.866 1.00 97.50 118 VAL A N 1
ATOM 962 C CA . VAL A 1 118 ? -10.383 -0.497 28.978 1.00 97.50 118 VAL A CA 1
ATOM 963 C C . VAL A 1 118 ? -11.652 0.360 29.006 1.00 97.50 118 VAL A C 1
ATOM 965 O O . VAL A 1 118 ? -12.259 0.574 27.952 1.00 97.50 118 VAL A O 1
ATOM 968 N N . PRO A 1 119 ? -12.077 0.883 30.169 1.00 97.81 119 PRO A N 1
ATOM 969 C CA . PRO A 1 119 ? -13.137 1.884 30.221 1.00 97.81 119 PRO A CA 1
ATOM 970 C C . PRO A 1 119 ? -12.786 3.107 29.366 1.00 97.81 119 PRO A C 1
ATOM 972 O O . PRO A 1 119 ? -11.652 3.587 29.385 1.00 97.81 119 PRO A O 1
ATOM 975 N N . HIS A 1 120 ? -13.760 3.629 28.623 1.00 97.50 120 HIS A N 1
ATOM 976 C CA . HIS A 1 120 ? -13.595 4.900 27.922 1.00 97.50 120 HIS A CA 1
ATOM 977 C C . HIS A 1 120 ? -13.494 6.047 28.956 1.00 97.50 120 HIS A C 1
ATOM 979 O O . HIS A 1 120 ? -14.241 6.026 29.935 1.00 97.50 120 HIS A O 1
ATOM 985 N N . PRO A 1 121 ? -12.618 7.054 28.783 1.00 97.38 121 PRO A N 1
ATOM 986 C CA . PRO A 1 121 ? -12.453 8.129 29.772 1.00 97.38 121 PRO A CA 1
ATOM 987 C C . PRO A 1 121 ? -13.726 8.964 29.978 1.00 97.38 121 PRO A C 1
ATOM 989 O O . PRO A 1 121 ? -14.000 9.420 31.082 1.00 97.38 121 PRO A O 1
ATOM 992 N N . ASP A 1 122 ? -14.531 9.127 28.929 1.00 97.25 122 ASP A N 1
ATOM 993 C CA . ASP A 1 122 ? -15.872 9.709 29.017 1.00 97.25 122 ASP A CA 1
ATOM 994 C C . ASP A 1 122 ? -16.950 8.616 29.151 1.00 97.25 122 ASP A C 1
ATOM 996 O O . ASP A 1 122 ? -17.084 7.771 28.259 1.00 97.25 122 ASP A O 1
ATOM 1000 N N . GLN A 1 123 ? -17.727 8.681 30.237 1.00 97.44 123 GLN A N 1
ATOM 1001 C CA . GLN A 1 123 ? -18.881 7.823 30.559 1.00 97.44 123 GLN A CA 1
ATOM 1002 C C . GLN A 1 123 ? -20.206 8.612 30.633 1.00 97.44 123 GLN A C 1
ATOM 1004 O O . GLN A 1 123 ? -21.202 8.116 31.156 1.00 97.44 123 GLN A O 1
ATOM 1009 N N . SER A 1 124 ? -20.239 9.856 30.152 1.00 96.75 124 SER A N 1
ATOM 1010 C CA . SER A 1 124 ? -21.456 10.672 30.164 1.00 96.75 124 SER A CA 1
ATOM 1011 C C . SER A 1 124 ? -22.556 10.086 29.265 1.00 96.75 124 SER A C 1
ATOM 1013 O O . SER A 1 124 ? -22.278 9.429 28.254 1.00 96.75 124 SER A O 1
ATOM 1015 N N . ASN A 1 125 ? -23.819 10.353 29.618 1.00 96.62 125 ASN A N 1
ATOM 1016 C CA . ASN A 1 125 ? -25.016 9.974 28.849 1.00 96.62 125 ASN A CA 1
ATOM 1017 C C . ASN A 1 125 ? -25.182 8.463 28.606 1.00 96.62 125 ASN A C 1
ATOM 1019 O O . ASN A 1 125 ? -25.684 8.048 27.559 1.00 96.62 125 ASN A O 1
ATOM 1023 N N . LEU A 1 126 ? -24.752 7.632 29.555 1.00 96.19 126 LEU A N 1
ATOM 1024 C CA . LEU A 1 126 ? -24.965 6.189 29.500 1.00 96.19 126 LEU A CA 1
ATOM 1025 C C . LEU A 1 126 ? -26.219 5.784 30.283 1.00 96.19 126 LEU A C 1
ATOM 1027 O O . LEU A 1 126 ? -26.520 6.402 31.308 1.00 96.19 126 LEU A O 1
ATOM 1031 N N . PRO A 1 127 ? -26.948 4.748 29.833 1.00 95.69 127 PRO A N 1
ATOM 1032 C CA . PRO A 1 127 ? -27.998 4.148 30.642 1.00 95.69 127 PRO A CA 1
ATOM 1033 C C . PRO A 1 127 ? -27.440 3.633 31.980 1.00 95.69 127 PRO A C 1
ATOM 1035 O O . PRO A 1 127 ? -26.248 3.313 32.063 1.00 95.69 127 PRO A O 1
ATOM 1038 N N . PRO A 1 128 ? -28.284 3.496 33.019 1.00 93.44 128 PRO A N 1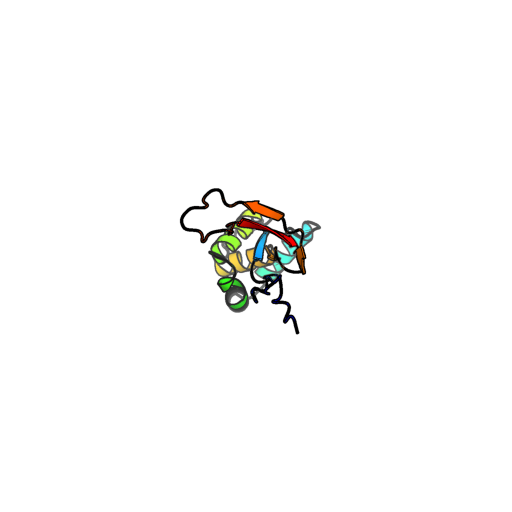
ATOM 1039 C CA . PRO A 1 128 ? -27.905 2.789 34.238 1.00 93.44 128 PRO A CA 1
ATOM 1040 C C . PRO A 1 128 ? -27.309 1.408 33.930 1.00 93.44 128 PRO A C 1
ATOM 1042 O O . PRO A 1 128 ? -27.672 0.776 32.934 1.00 93.44 128 PRO A O 1
ATOM 1045 N N . ASP A 1 129 ? -26.365 0.970 34.764 1.00 92.50 129 ASP A N 1
ATOM 1046 C CA . ASP A 1 129 ? -25.688 -0.331 34.657 1.00 92.50 129 ASP A CA 1
ATOM 1047 C C . ASP A 1 129 ? -24.956 -0.577 33.320 1.00 92.50 129 ASP A C 1
ATOM 1049 O O . ASP A 1 129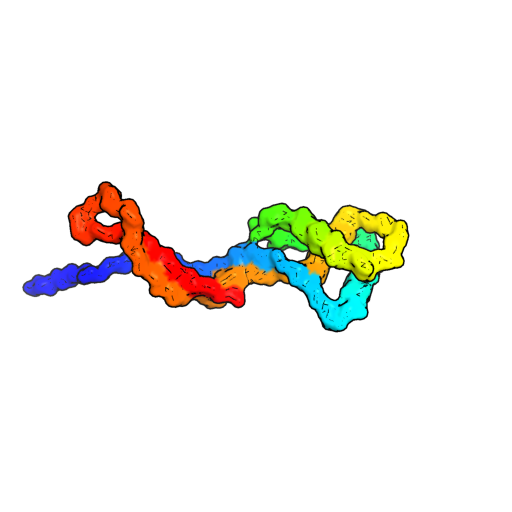 ? -24.748 -1.716 32.902 1.00 92.50 129 ASP A O 1
ATOM 1053 N N . SER A 1 130 ? -24.537 0.497 32.641 1.00 94.69 130 SER A N 1
ATOM 1054 C CA . SER A 1 130 ? -23.793 0.443 31.377 1.00 94.69 130 SER A CA 1
ATOM 1055 C C . SER A 1 130 ? -22.368 0.982 31.525 1.00 94.69 130 SER A C 1
ATOM 1057 O O . SER A 1 130 ? -22.115 1.903 32.297 1.00 94.69 130 SER A O 1
ATOM 1059 N N . LEU A 1 131 ? -21.437 0.447 30.729 1.00 95.88 131 LEU A N 1
ATOM 1060 C CA . LEU A 1 131 ? -20.052 0.915 30.648 1.00 95.88 131 LEU A CA 1
ATOM 1061 C C . LEU A 1 131 ? -19.656 1.088 29.180 1.00 95.88 131 LEU A C 1
ATOM 1063 O O . LEU A 1 131 ? -19.703 0.138 28.396 1.00 95.88 131 LEU A O 1
ATOM 1067 N N . ARG A 1 132 ? -19.218 2.289 28.804 1.00 97.44 132 ARG A N 1
ATOM 1068 C CA . ARG A 1 132 ? -18.573 2.527 27.508 1.00 97.44 132 ARG A CA 1
ATOM 1069 C C . ARG A 1 132 ? -17.119 2.078 27.592 1.00 97.44 132 ARG A C 1
ATOM 1071 O O . ARG A 1 132 ? -16.427 2.388 28.559 1.00 97.44 132 ARG A O 1
ATOM 1078 N N . PHE A 1 133 ? -16.622 1.393 26.576 1.00 96.81 133 PHE A N 1
ATOM 1079 C CA . PHE A 1 133 ? -15.252 0.890 26.571 1.00 96.81 133 PHE A CA 1
ATOM 1080 C C . PHE A 1 133 ? -14.523 1.237 25.276 1.00 96.81 133 PHE A C 1
ATOM 1082 O O . PHE A 1 133 ? -15.137 1.542 24.256 1.00 96.81 133 PHE A O 1
ATOM 1089 N N . ILE A 1 134 ? -13.199 1.167 25.341 1.00 97.12 134 ILE A N 1
ATOM 1090 C CA . ILE A 1 134 ? -12.301 1.151 24.191 1.00 97.12 134 ILE A CA 1
ATOM 1091 C C . ILE A 1 134 ? -11.763 -0.271 24.077 1.00 97.12 134 ILE A C 1
ATOM 1093 O O . ILE A 1 134 ? -11.359 -0.863 25.078 1.00 97.12 134 ILE A O 1
ATOM 1097 N N . MET A 1 135 ? -11.758 -0.810 22.862 1.00 94.69 135 MET A N 1
ATOM 1098 C CA . MET A 1 135 ? -11.171 -2.108 22.551 1.00 94.69 135 MET A CA 1
ATOM 1099 C C . MET A 1 135 ? -10.039 -1.924 21.548 1.00 94.69 135 MET A C 1
ATOM 1101 O O . MET A 1 135 ? -10.185 -1.189 20.572 1.00 94.69 135 MET A O 1
ATOM 1105 N N . SER A 1 136 ? -8.929 -2.615 21.775 1.00 93.50 136 SER A N 1
ATOM 1106 C CA . SER A 1 136 ? -7.844 -2.748 20.808 1.00 93.50 136 SER A CA 1
ATOM 1107 C C . SER A 1 136 ? -7.659 -4.207 20.411 1.00 93.50 136 SER A C 1
ATOM 1109 O O . SER A 1 136 ? -7.952 -5.123 21.182 1.00 93.50 136 SER A O 1
ATOM 1111 N N . LEU A 1 137 ? -7.179 -4.412 19.187 1.00 90.94 137 LEU A N 1
ATOM 1112 C CA . LEU A 1 137 ? -6.861 -5.710 18.603 1.00 90.94 137 LEU A CA 1
ATOM 1113 C C . LEU A 1 137 ? -5.478 -5.623 17.960 1.00 90.94 137 LEU A C 1
ATOM 1115 O O . LEU A 1 137 ? -5.069 -4.565 17.479 1.00 90.94 137 LEU A O 1
ATOM 1119 N N . ARG A 1 138 ? -4.761 -6.742 17.924 1.00 87.81 138 ARG A N 1
ATOM 1120 C CA . ARG A 1 138 ? -3.527 -6.888 17.155 1.00 87.81 138 ARG A CA 1
ATOM 1121 C C . ARG A 1 138 ? -3.860 -7.464 15.785 1.00 87.81 138 ARG A C 1
ATOM 1123 O O . ARG A 1 138 ? -4.264 -8.621 15.697 1.00 87.81 138 ARG A O 1
ATOM 1130 N N . ALA A 1 139 ? -3.644 -6.667 14.747 1.00 84.50 139 ALA A N 1
ATOM 1131 C CA . ALA A 1 139 ? -3.612 -7.134 13.370 1.00 84.50 139 ALA A CA 1
ATOM 1132 C C . ALA A 1 139 ? -2.282 -7.835 13.072 1.00 84.50 139 ALA A C 1
ATOM 1134 O O . ALA A 1 139 ? -1.225 -7.377 13.521 1.00 84.50 139 ALA A O 1
ATOM 1135 N N . ILE A 1 140 ? -2.341 -8.944 12.336 1.00 77.50 140 ILE A N 1
ATOM 1136 C CA . ILE A 1 140 ? -1.166 -9.565 11.725 1.00 77.50 140 ILE A CA 1
ATOM 1137 C C . ILE A 1 140 ? -1.351 -9.666 10.210 1.00 77.50 140 ILE A C 1
ATOM 1139 O O . ILE A 1 140 ? -2.444 -9.970 9.720 1.00 77.50 140 ILE A O 1
ATOM 1143 N N . GLY A 1 141 ? -0.268 -9.397 9.486 1.00 70.88 141 GLY A N 1
ATOM 1144 C CA . GLY A 1 141 ? -0.232 -9.263 8.037 1.00 70.88 141 GLY A CA 1
ATOM 1145 C C . GLY A 1 141 ? 0.866 -10.076 7.391 1.00 70.88 141 GLY A C 1
ATOM 1146 O O . GLY A 1 141 ? 1.962 -10.169 7.995 1.00 70.88 141 GLY A O 1
#

Secondary structure (DSSP, 8-state):
------S-----------TT-EEEEE---SSTHHHHHHHHHHHTS-HHHHHHHHHHHHHHHTTTSTTHHHHHHHHHHTTGGG--------HHHHHHHHHHTEEEEESSSSEEEEEEEEE-S--TTPPTT---EEEEEEEE-

Foldseek 3Di:
DDPPDPPDDDPPDDDWFDQLQKDKDFADDPPNVVLVVLLVVLVPDDPVVLQVVLVVVCVVPVVSDDPLLVQLLVQLVVCCVSPPDPDDDDSSSSSSSSVVRIDIDGQAPPTKDDKDKDFDPDPPPDDPPDTHIDIDIHGHD